Protein AF-A0A392U499-F1 (afdb_monomer)

Solvent-accessible surface area (backbone atoms only — not comparable to full-atom values): 4402 Å² total; per-residue (Å²): 132,85,81,82,62,90,44,77,62,53,33,46,54,42,13,64,73,72,75,44,69,28,65,87,40,57,63,44,51,81,71,36,67,70,54,30,51,52,45,53,48,47,57,37,63,46,57,55,91,95,41,74,20,58,50,37,52,77,72,67,70,58,75,75,48,75,70,29,57,77,66,76,89

Organism: NCBI:txid97028

Mean predicted aligned error: 5.12 Å

InterPro domains:
  IPR000726 Glycoside hydrolase, family 19, catalytic [PF00182] (7-73)
  IPR000726 Glycoside hydrolase, family 19, catalytic [PS00774] (35-45)
  IPR023346 Lysozyme-like domain superfamily [SSF53955] (8-71)

pLDDT: mean 90.37, std 13.92, range [46.31, 98.25]

Sequence (73 aa):
MLTLYHSNSNYGLAGKAINEDLSNNPDLLSTYPTVSFKSAIWFWMTPQGNKPSSHDVIVGKWTPTAIDIAAMR

Foldseek 3Di:
DPPPPPDLVLQVVLCVVVVHNCSVPVCCLVVPVVSVVSSVVCQQCDADDPRHRVVCVVVVNDDDDPVCVVVVD

Secondary structure (DSSP, 8-state):
-TTS--SHHHHHHHHHHHT--TTT-TTHHHH-HHHHHHHHHHHHH--BTTBPPHHHHHTT-----HHHHHTT-

Radius of gyration: 14.17 Å; Cα contacts (8 Å, |Δi|>4): 58; chains: 1; bounding box: 33×19×34 Å

Structure (mmCIF, N/CA/C/O backbone):
data_AF-A0A392U499-F1
#
_entry.id   AF-A0A392U499-F1
#
loop_
_atom_site.group_PDB
_atom_site.id
_atom_site.type_symbol
_atom_site.label_atom_id
_atom_site.label_alt_id
_atom_site.label_comp_id
_atom_site.label_asym_id
_atom_site.label_entity_id
_atom_site.label_seq_id
_atom_site.pdbx_PDB_ins_code
_atom_site.Cartn_x
_atom_site.Cartn_y
_atom_site.Cartn_z
_atom_site.occupancy
_atom_site.B_iso_or_equiv
_atom_site.auth_seq_id
_atom_site.auth_comp_id
_atom_site.auth_asym_id
_atom_site.auth_atom_id
_atom_site.pdbx_PDB_model_num
ATOM 1 N N . MET A 1 1 ? 2.970 -9.045 9.682 1.00 49.00 1 MET A N 1
ATOM 2 C CA . MET A 1 1 ? 2.145 -7.870 9.316 1.00 49.00 1 MET A CA 1
ATOM 3 C C . MET A 1 1 ? 2.587 -6.577 10.013 1.00 49.00 1 MET A C 1
ATOM 5 O O . MET A 1 1 ? 2.300 -5.516 9.487 1.00 49.00 1 MET A O 1
ATOM 9 N N . LEU A 1 2 ? 3.334 -6.631 11.130 1.00 46.31 2 LEU A N 1
ATOM 10 C CA . LEU A 1 2 ? 3.809 -5.428 11.839 1.00 46.31 2 LEU A CA 1
ATOM 11 C C . LEU A 1 2 ? 5.078 -4.754 11.268 1.00 46.31 2 LEU A C 1
ATOM 13 O O . LEU A 1 2 ? 5.504 -3.733 11.789 1.00 46.31 2 LEU A O 1
ATOM 17 N N . THR A 1 3 ? 5.697 -5.276 10.205 1.00 48.97 3 THR A N 1
ATOM 18 C CA . THR A 1 3 ? 6.973 -4.743 9.679 1.00 48.97 3 THR A CA 1
ATOM 19 C C . THR A 1 3 ? 6.822 -3.710 8.551 1.00 48.97 3 THR A C 1
ATOM 21 O O . THR A 1 3 ? 7.824 -3.203 8.058 1.00 48.97 3 THR A O 1
ATOM 24 N N . LEU A 1 4 ? 5.594 -3.354 8.146 1.00 53.34 4 LEU A N 1
ATOM 25 C CA . LEU A 1 4 ? 5.332 -2.418 7.034 1.00 53.34 4 LEU A CA 1
ATOM 26 C C . LEU A 1 4 ? 5.237 -0.932 7.447 1.00 53.34 4 LEU A C 1
AT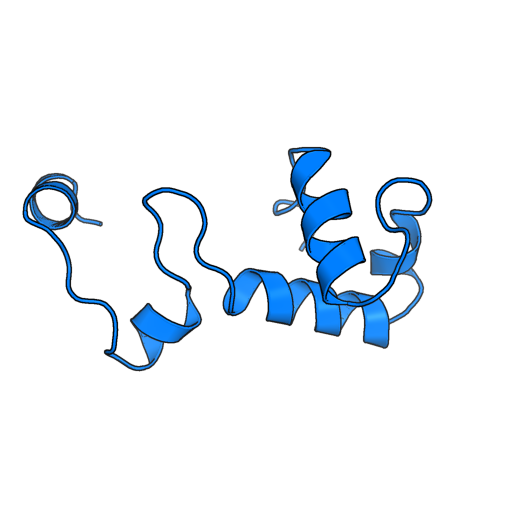OM 28 O O . LEU A 1 4 ? 5.146 -0.053 6.590 1.00 53.34 4 LEU A O 1
ATOM 32 N N . TYR A 1 5 ? 5.304 -0.627 8.745 1.00 52.75 5 TYR A N 1
ATOM 33 C CA . TYR A 1 5 ? 5.014 0.708 9.288 1.00 52.75 5 TYR A CA 1
ATOM 34 C C . TYR A 1 5 ? 6.194 1.362 10.023 1.00 52.75 5 TYR A C 1
ATOM 36 O O . TYR A 1 5 ? 6.013 2.078 11.002 1.00 52.75 5 TYR A O 1
ATOM 44 N N . HIS A 1 6 ? 7.424 1.161 9.547 1.00 52.03 6 HIS A N 1
ATOM 45 C CA . HIS A 1 6 ? 8.612 1.787 10.150 1.00 52.03 6 HIS A CA 1
ATOM 46 C C . HIS A 1 6 ? 8.733 3.309 9.913 1.00 52.03 6 HIS A C 1
ATOM 48 O O . HIS A 1 6 ? 9.708 3.915 10.347 1.00 52.03 6 HIS A O 1
ATOM 54 N N . SER A 1 7 ? 7.752 3.961 9.276 1.00 56.06 7 SER A N 1
ATOM 55 C CA . SER A 1 7 ? 7.684 5.423 9.214 1.00 56.06 7 SER A CA 1
ATOM 56 C C . SER A 1 7 ? 6.285 5.924 9.573 1.00 56.06 7 SER A C 1
ATOM 58 O O . SER A 1 7 ? 5.274 5.437 9.064 1.00 56.06 7 SER A O 1
ATOM 60 N N . ASN A 1 8 ? 6.231 6.959 10.413 1.00 62.12 8 ASN A N 1
ATOM 61 C CA . ASN A 1 8 ? 5.005 7.684 10.760 1.00 62.12 8 ASN A CA 1
ATOM 62 C C . ASN A 1 8 ? 4.270 8.228 9.504 1.00 62.12 8 ASN A C 1
ATOM 64 O O . ASN A 1 8 ? 3.072 8.491 9.519 1.00 62.12 8 ASN A O 1
ATOM 68 N N . SER A 1 9 ? 4.976 8.333 8.369 1.00 78.94 9 SER A N 1
ATOM 69 C CA . SER A 1 9 ? 4.410 8.738 7.079 1.00 78.94 9 SER A CA 1
ATOM 70 C C . SER A 1 9 ? 3.417 7.722 6.503 1.00 78.94 9 SER A C 1
ATOM 72 O O . SER A 1 9 ? 2.413 8.142 5.926 1.00 78.94 9 SER A O 1
ATOM 74 N N . ASN A 1 10 ? 3.636 6.412 6.677 1.00 86.62 10 ASN A N 1
ATOM 75 C CA . ASN A 1 10 ? 2.732 5.397 6.124 1.00 86.62 10 ASN A CA 1
ATOM 76 C C . ASN A 1 10 ? 1.360 5.412 6.801 1.00 86.62 10 ASN A C 1
ATOM 78 O O . ASN A 1 10 ? 0.357 5.233 6.117 1.00 86.62 10 ASN A O 1
ATOM 82 N N . TYR A 1 11 ? 1.300 5.670 8.110 1.00 91.75 11 TYR A N 1
ATOM 83 C CA . TYR A 1 11 ? 0.030 5.837 8.819 1.00 91.75 11 TYR A CA 1
ATOM 84 C C . TYR A 1 11 ? -0.761 7.020 8.253 1.00 91.75 11 TYR A C 1
ATOM 86 O O . TYR A 1 11 ? -1.921 6.854 7.887 1.00 91.75 11 TYR A O 1
ATOM 94 N N . GLY A 1 12 ? -0.119 8.177 8.064 1.00 92.62 12 GLY A N 1
ATOM 95 C CA . GLY A 1 12 ? -0.782 9.354 7.498 1.00 92.62 12 GLY A CA 1
ATOM 96 C C . GLY A 1 12 ? -1.260 9.158 6.055 1.00 92.62 12 GLY A C 1
ATOM 97 O O . GLY A 1 12 ? -2.389 9.520 5.722 1.00 92.62 12 GLY A O 1
ATOM 98 N N . LEU A 1 13 ? -0.430 8.563 5.190 1.00 94.62 13 LEU A N 1
ATOM 99 C CA . LEU A 1 13 ? -0.792 8.319 3.789 1.00 94.62 13 LEU A CA 1
ATOM 100 C C . LEU A 1 13 ? -1.899 7.265 3.656 1.00 94.62 13 LEU A C 1
ATOM 102 O O . LEU A 1 13 ? -2.873 7.499 2.938 1.00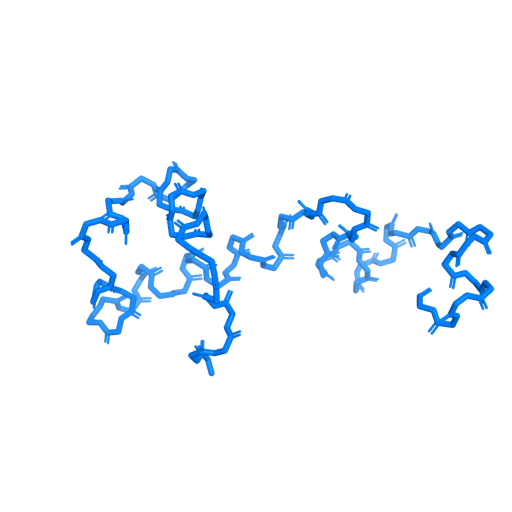 94.62 13 LEU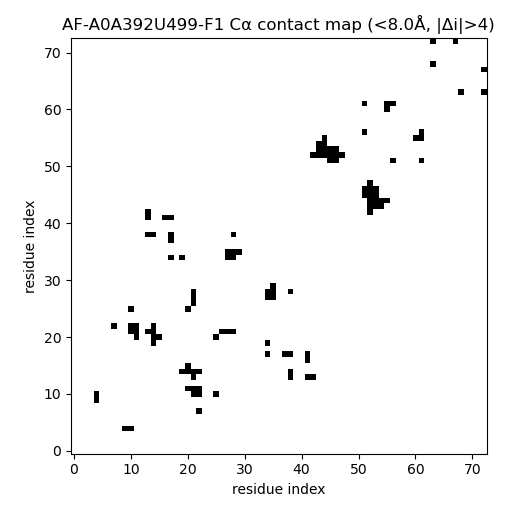 A O 1
ATOM 106 N N . ALA A 1 14 ? -1.774 6.141 4.369 1.00 95.19 14 ALA A N 1
ATOM 107 C CA . ALA A 1 14 ? -2.792 5.096 4.391 1.00 95.19 14 ALA A CA 1
ATOM 108 C C . ALA A 1 14 ? -4.102 5.631 4.964 1.00 95.19 14 ALA A C 1
ATOM 110 O O . ALA A 1 14 ? -5.147 5.483 4.339 1.00 95.19 14 ALA A O 1
ATOM 111 N N . GLY A 1 15 ? -4.031 6.305 6.114 1.00 95.81 15 GLY A N 1
ATOM 112 C CA . GLY A 1 15 ? -5.179 6.873 6.807 1.00 95.81 15 GLY A CA 1
ATOM 113 C C . GLY A 1 15 ? -5.954 7.847 5.930 1.00 95.81 15 GLY A C 1
ATOM 114 O O . GLY A 1 15 ? -7.161 7.696 5.752 1.00 95.81 15 GLY A O 1
ATOM 115 N N . LYS A 1 16 ? -5.255 8.764 5.249 1.00 96.50 16 LYS A N 1
ATOM 116 C CA . LYS A 1 16 ? -5.879 9.660 4.267 1.00 96.50 16 LYS A CA 1
ATOM 117 C C . LYS A 1 16 ? -6.564 8.896 3.130 1.00 96.50 16 LYS A C 1
ATOM 119 O O . LYS A 1 16 ? -7.651 9.282 2.714 1.00 96.50 16 LYS A O 1
ATOM 124 N N . ALA A 1 17 ? -5.942 7.835 2.615 1.00 97.06 17 ALA A N 1
ATOM 125 C CA . ALA A 1 17 ? -6.488 7.062 1.501 1.00 97.06 17 ALA A CA 1
ATOM 126 C C . ALA A 1 17 ? -7.727 6.238 1.882 1.00 97.06 17 ALA A C 1
ATOM 128 O O . ALA A 1 17 ? -8.603 6.036 1.043 1.00 97.06 17 ALA A O 1
ATOM 129 N N . ILE A 1 18 ? -7.809 5.768 3.130 1.00 96.88 18 ILE A N 1
ATOM 130 C CA . ILE A 1 18 ? -8.914 4.922 3.606 1.00 96.88 18 ILE A CA 1
ATOM 131 C C . ILE A 1 18 ? -9.929 5.672 4.483 1.00 96.88 18 ILE A C 1
ATOM 133 O O . ILE A 1 18 ? -10.893 5.055 4.936 1.00 96.88 18 ILE A O 1
ATOM 137 N N . ASN A 1 19 ? -9.730 6.984 4.657 1.00 97.12 19 ASN A N 1
ATOM 138 C CA . ASN A 1 19 ? -10.512 7.896 5.493 1.00 97.12 19 ASN A CA 1
ATOM 139 C C . ASN A 1 19 ? -10.536 7.510 6.987 1.00 97.12 19 ASN A C 1
ATOM 141 O O . ASN A 1 19 ? -11.597 7.450 7.599 1.00 97.12 19 ASN A O 1
ATOM 145 N N . GLU A 1 20 ? -9.356 7.255 7.555 1.00 97.12 20 GLU A N 1
ATOM 146 C CA . GLU A 1 20 ? -9.132 6.909 8.967 1.00 97.12 20 GLU A CA 1
ATOM 147 C C . GLU A 1 20 ? -7.961 7.728 9.540 1.00 97.12 20 GLU A C 1
ATOM 149 O O . GLU A 1 20 ? -6.948 7.920 8.865 1.00 97.12 20 GLU A O 1
ATOM 154 N N . ASP A 1 21 ? -8.039 8.181 10.795 1.00 95.69 21 ASP A N 1
ATOM 155 C CA . ASP A 1 21 ? -6.920 8.878 11.458 1.00 95.69 21 ASP A CA 1
ATOM 156 C C . ASP A 1 21 ? -5.931 7.885 12.080 1.00 95.69 21 ASP A C 1
ATOM 158 O O . ASP A 1 21 ? -5.833 7.713 13.297 1.00 95.69 21 ASP A O 1
ATOM 162 N N . LEU A 1 22 ? -5.191 7.211 11.207 1.00 94.94 22 LEU A N 1
ATOM 163 C CA . LEU A 1 22 ? -4.210 6.203 11.587 1.00 94.94 22 LEU A CA 1
ATOM 164 C C . LEU A 1 22 ? -2.941 6.790 12.231 1.00 94.94 22 LEU A C 1
ATOM 166 O O . LEU A 1 22 ? -2.216 6.053 12.893 1.00 94.94 22 LEU A O 1
ATOM 170 N N . SER A 1 23 ? -2.663 8.086 12.053 1.00 93.00 23 SER A N 1
ATOM 171 C CA . SER A 1 23 ? -1.490 8.741 12.652 1.00 93.00 23 SER A CA 1
ATOM 172 C C . SER A 1 23 ? -1.631 8.886 14.164 1.00 93.00 23 SER A C 1
ATOM 174 O O . SER A 1 23 ? -0.666 8.665 14.891 1.00 93.00 23 SER A O 1
ATOM 176 N N . ASN A 1 24 ? -2.829 9.242 14.636 1.00 94.94 24 ASN A N 1
ATOM 177 C CA . ASN A 1 24 ? -3.107 9.352 16.068 1.00 94.94 24 ASN A CA 1
ATOM 178 C C . ASN A 1 24 ? -3.694 8.062 16.659 1.00 94.94 24 ASN A C 1
ATOM 180 O O . ASN A 1 24 ? -3.613 7.862 17.868 1.00 94.94 24 ASN A O 1
ATOM 184 N N . ASN A 1 25 ? -4.261 7.180 15.826 1.00 95.06 25 ASN A N 1
ATOM 185 C CA . ASN A 1 25 ? -4.938 5.954 16.261 1.00 95.06 25 ASN A CA 1
ATOM 186 C C . ASN A 1 25 ? -4.395 4.709 15.522 1.00 95.06 25 ASN A C 1
ATOM 188 O O . ASN A 1 25 ? -5.139 4.039 14.797 1.00 95.06 25 ASN A O 1
ATOM 192 N N . PRO A 1 26 ? -3.104 4.359 15.672 1.00 93.75 26 PRO A N 1
ATOM 193 C CA . PRO A 1 26 ? -2.511 3.221 14.964 1.00 93.75 26 PRO A CA 1
ATOM 194 C C . PRO A 1 26 ? -3.141 1.872 15.353 1.00 93.75 26 PRO A C 1
ATOM 196 O O . PRO A 1 26 ? -3.206 0.962 14.524 1.00 93.75 26 PRO A O 1
ATOM 199 N N . ASP A 1 27 ? -3.680 1.755 16.572 1.00 96.12 27 ASP A N 1
ATOM 200 C CA . ASP A 1 27 ? -4.337 0.542 17.082 1.00 96.12 27 ASP A CA 1
ATOM 201 C C . ASP A 1 27 ? -5.606 0.158 16.308 1.00 96.12 27 ASP A C 1
ATOM 203 O O . ASP A 1 27 ? -6.083 -0.978 16.395 1.00 96.12 27 ASP A O 1
ATOM 207 N N . LEU A 1 28 ? -6.143 1.062 15.481 1.00 96.06 28 LEU A N 1
ATOM 208 C CA . LEU A 1 28 ? -7.241 0.725 14.579 1.00 96.06 28 LEU A CA 1
ATOM 209 C C . LEU A 1 28 ? -6.855 -0.408 13.613 1.00 96.06 28 LEU A C 1
ATOM 211 O O . LEU A 1 28 ? -7.706 -1.229 13.270 1.00 96.06 28 LEU A O 1
ATOM 215 N N . LEU A 1 29 ? -5.575 -0.508 13.230 1.00 95.44 29 LEU A N 1
ATOM 216 C CA . LEU A 1 29 ? -5.057 -1.560 12.346 1.00 95.44 29 LEU A CA 1
ATOM 217 C C . LEU A 1 29 ? -5.115 -2.966 12.955 1.00 95.4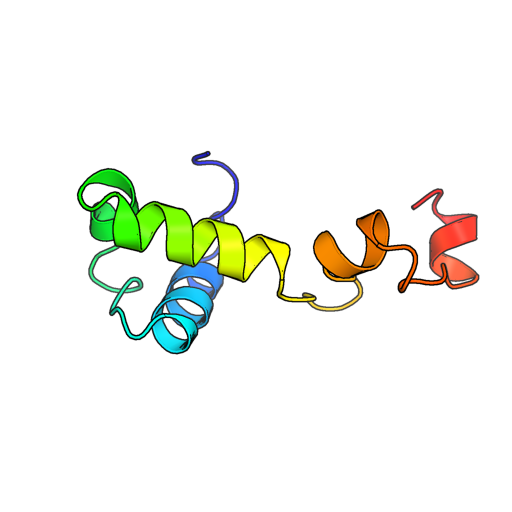4 29 LEU A C 1
ATOM 219 O O . LEU A 1 29 ? -5.206 -3.945 12.211 1.00 95.44 29 LEU A O 1
ATOM 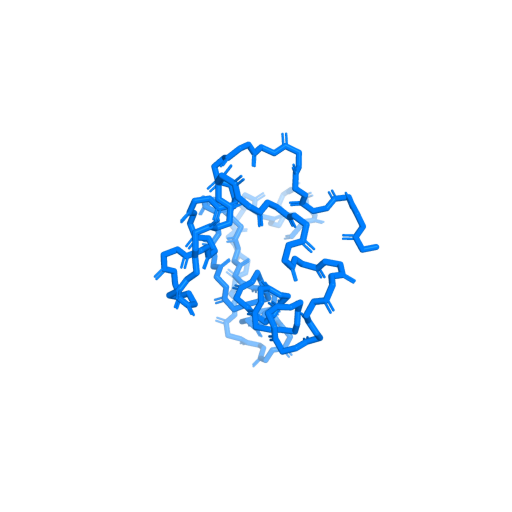223 N N . SER A 1 30 ? -5.011 -3.075 14.279 1.00 95.69 30 SER A N 1
ATOM 224 C CA . SER A 1 30 ? -5.026 -4.348 15.011 1.00 95.69 30 SER A CA 1
ATOM 225 C C . SER A 1 30 ? -6.393 -4.663 15.618 1.00 95.69 30 SER A C 1
ATOM 227 O O . SER A 1 30 ? -6.677 -5.825 15.898 1.00 95.69 30 SER A O 1
ATOM 229 N N . THR A 1 31 ? -7.247 -3.651 15.781 1.00 97.44 31 THR A N 1
ATOM 230 C CA . THR A 1 31 ? -8.559 -3.788 16.428 1.00 97.44 31 THR A CA 1
ATOM 231 C C . THR A 1 31 ? -9.697 -3.948 15.422 1.00 97.44 31 THR A C 1
ATOM 233 O O . THR A 1 31 ? -10.622 -4.726 15.655 1.00 97.44 31 THR A O 1
ATOM 236 N N . TYR A 1 32 ? -9.641 -3.243 14.286 1.00 97.56 32 TYR A N 1
ATOM 237 C CA . TYR A 1 32 ? -10.719 -3.243 13.299 1.00 97.56 32 TYR A CA 1
ATOM 238 C C . TYR A 1 32 ? -10.291 -3.977 12.023 1.00 97.56 32 TYR A C 1
ATOM 240 O O . TYR A 1 32 ? -9.472 -3.463 11.254 1.00 97.56 32 TYR A O 1
ATOM 248 N N . PRO A 1 33 ? -10.870 -5.155 11.726 1.00 97.50 33 PRO A N 1
ATOM 249 C CA . PRO A 1 33 ? -10.424 -5.981 10.604 1.00 97.50 33 PRO A CA 1
ATOM 250 C C . PRO A 1 33 ? -10.595 -5.270 9.258 1.00 97.50 33 PRO A C 1
ATOM 252 O O . PRO A 1 33 ? -9.717 -5.347 8.403 1.00 97.50 33 PRO A O 1
ATOM 255 N N . THR A 1 34 ? -11.676 -4.507 9.075 1.00 98.00 34 THR A N 1
ATOM 256 C CA . THR A 1 34 ? -11.898 -3.728 7.849 1.00 98.00 34 THR A CA 1
ATOM 257 C C . THR A 1 34 ? -10.808 -2.679 7.630 1.00 98.00 34 THR A C 1
ATOM 259 O O . THR A 1 34 ? -10.332 -2.526 6.508 1.00 98.00 34 THR A O 1
ATOM 262 N N . VAL A 1 35 ? -10.386 -1.977 8.685 1.00 97.44 35 VAL A N 1
ATOM 263 C CA . VAL A 1 35 ? -9.308 -0.977 8.616 1.00 97.44 35 VAL A CA 1
ATOM 264 C C . VAL A 1 35 ? -7.979 -1.662 8.292 1.00 97.44 35 VAL A C 1
ATOM 266 O O . VAL A 1 35 ? -7.251 -1.204 7.412 1.00 97.44 35 VAL A O 1
ATOM 269 N N . SER A 1 36 ? -7.719 -2.813 8.919 1.00 97.25 36 SER A N 1
ATOM 270 C CA . SER A 1 36 ? -6.545 -3.657 8.664 1.00 97.25 36 SER A CA 1
ATOM 271 C C . SER A 1 36 ? -6.433 -4.096 7.199 1.00 97.25 36 SER A C 1
ATOM 273 O O . SER A 1 36 ? -5.396 -3.927 6.558 1.00 97.25 36 SER A O 1
ATOM 275 N N . PHE A 1 37 ? -7.519 -4.616 6.619 1.00 98.00 37 PHE A N 1
ATOM 276 C CA . PHE A 1 37 ? -7.508 -5.050 5.221 1.00 98.00 37 PHE A CA 1
ATOM 277 C C . PHE A 1 37 ? -7.452 -3.877 4.245 1.00 98.00 37 PHE A C 1
ATOM 279 O O . PHE A 1 37 ? -6.719 -3.947 3.259 1.00 98.00 37 PHE A O 1
ATOM 286 N N . LYS A 1 38 ? -8.170 -2.780 4.515 1.00 97.88 38 LYS A N 1
ATOM 287 C CA . LYS A 1 38 ? -8.095 -1.571 3.683 1.00 97.88 38 LYS A CA 1
ATOM 288 C C . LYS A 1 38 ? -6.672 -1.020 3.627 1.00 97.88 38 LYS A C 1
ATOM 290 O O . LYS A 1 38 ? -6.212 -0.657 2.547 1.00 97.88 38 LYS A O 1
ATOM 295 N N . SER A 1 39 ? -5.962 -0.982 4.753 1.00 96.38 39 SER A N 1
ATOM 296 C CA . SER A 1 39 ? -4.590 -0.475 4.793 1.00 96.38 39 SER A CA 1
ATOM 297 C C . SER A 1 39 ? -3.601 -1.408 4.082 1.00 96.38 39 SER A C 1
ATOM 299 O O . SER A 1 39 ? -2.728 -0.934 3.352 1.00 96.38 39 SER A O 1
ATOM 301 N N . ALA A 1 40 ? -3.774 -2.727 4.211 1.00 96.75 40 ALA A N 1
ATOM 302 C CA . ALA A 1 40 ? -2.970 -3.714 3.494 1.00 96.75 40 ALA A CA 1
ATOM 303 C C . ALA A 1 40 ? -3.173 -3.622 1.974 1.00 96.75 40 ALA A C 1
ATOM 305 O O . ALA A 1 40 ? -2.202 -3.617 1.217 1.00 96.75 40 ALA A O 1
ATOM 306 N N . ILE A 1 41 ? -4.425 -3.491 1.526 1.00 97.94 41 ILE A N 1
ATOM 307 C CA . ILE A 1 41 ? -4.753 -3.295 0.110 1.00 97.94 41 ILE A CA 1
ATOM 308 C C . ILE A 1 41 ? -4.192 -1.960 -0.380 1.00 97.94 41 ILE A C 1
ATOM 310 O O . ILE A 1 41 ? -3.579 -1.920 -1.441 1.00 97.94 41 ILE A O 1
ATOM 314 N N . TRP A 1 42 ? -4.329 -0.878 0.390 1.00 97.31 42 TRP A N 1
ATOM 315 C CA . TRP A 1 42 ? -3.718 0.405 0.041 1.00 97.31 42 TRP A CA 1
ATOM 316 C C . TRP A 1 42 ? -2.212 0.259 -0.200 1.00 97.31 42 TRP A C 1
ATOM 318 O O . TRP A 1 42 ? -1.718 0.708 -1.234 1.00 97.31 42 TRP A O 1
ATOM 328 N N . PHE A 1 43 ? -1.493 -0.421 0.696 1.00 96.19 43 PHE A N 1
ATOM 329 C CA . PHE A 1 43 ? -0.061 -0.659 0.528 1.00 96.19 43 PHE A CA 1
ATOM 330 C C . PHE A 1 43 ? 0.234 -1.475 -0.740 1.00 96.19 43 PHE A C 1
ATOM 332 O O . PHE A 1 43 ? 1.137 -1.135 -1.500 1.00 96.19 43 PHE A O 1
ATOM 339 N N . TRP A 1 44 ? -0.562 -2.514 -1.007 1.00 97.69 44 TRP A N 1
ATOM 340 C CA . TRP A 1 44 ? -0.421 -3.364 -2.194 1.00 97.69 44 TRP A CA 1
ATOM 341 C C . TRP A 1 44 ? -0.629 -2.607 -3.515 1.00 97.69 44 TRP A C 1
ATOM 343 O O . TRP A 1 44 ? 0.039 -2.890 -4.514 1.00 97.69 44 TRP A O 1
ATOM 353 N N . MET A 1 45 ? -1.544 -1.636 -3.511 1.00 98.00 45 MET A N 1
ATOM 354 C CA . MET A 1 45 ? -1.966 -0.880 -4.692 1.00 98.00 45 MET A CA 1
ATOM 355 C C . MET A 1 45 ? -1.171 0.411 -4.924 1.00 98.00 45 MET A C 1
ATOM 357 O O . MET A 1 45 ? -1.271 0.982 -6.006 1.00 98.00 45 MET A O 1
ATOM 361 N N . THR A 1 46 ? -0.399 0.893 -3.947 1.00 96.44 46 THR A N 1
ATOM 362 C CA . THR A 1 46 ? 0.204 2.237 -3.996 1.00 96.44 46 THR A CA 1
ATOM 363 C C . THR A 1 46 ? 1.707 2.173 -4.291 1.00 96.44 46 THR A C 1
ATOM 365 O O . THR A 1 46 ? 2.467 1.723 -3.432 1.00 96.44 46 THR A O 1
ATOM 368 N N . PRO A 1 47 ? 2.177 2.655 -5.460 1.00 95.12 47 PRO A N 1
ATOM 369 C CA . PRO A 1 47 ? 3.605 2.844 -5.717 1.00 95.12 47 PRO A CA 1
ATOM 370 C C . PRO A 1 47 ? 4.224 3.827 -4.714 1.00 95.12 47 PRO A C 1
ATOM 372 O O . PRO A 1 47 ? 3.590 4.812 -4.331 1.00 95.12 47 PRO A O 1
ATOM 375 N N . GLN A 1 48 ? 5.473 3.597 -4.309 1.00 92.56 48 GLN A N 1
ATOM 376 C CA . GLN A 1 48 ? 6.185 4.476 -3.374 1.00 92.56 48 GLN A CA 1
ATOM 377 C C . GLN A 1 48 ? 7.593 4.787 -3.885 1.00 92.56 48 GLN A C 1
ATOM 379 O O . GLN A 1 48 ? 8.466 3.918 -3.927 1.0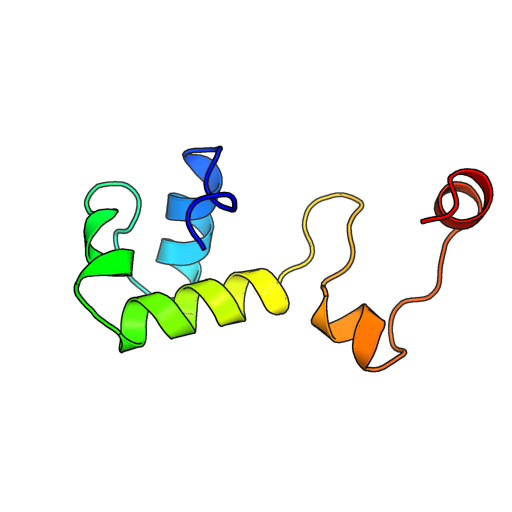0 92.56 48 GLN A O 1
ATOM 384 N N . GLY A 1 49 ? 7.834 6.050 -4.248 1.00 90.44 49 GLY A N 1
ATOM 385 C CA . GLY A 1 49 ? 9.115 6.487 -4.804 1.00 90.44 49 GLY A CA 1
ATOM 386 C C . GLY A 1 49 ? 9.44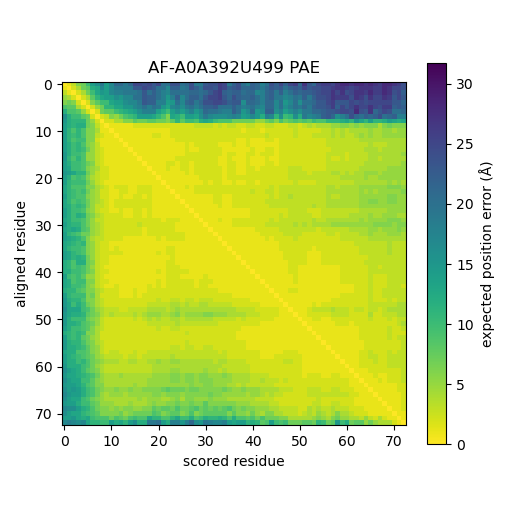7 5.753 -6.104 1.00 90.44 49 GLY A C 1
ATOM 387 O O . GLY A 1 49 ? 8.653 5.748 -7.039 1.00 90.44 49 GLY A O 1
ATOM 388 N N . ASN A 1 50 ? 10.617 5.118 -6.155 1.00 90.69 50 ASN A N 1
ATOM 389 C CA . ASN A 1 50 ? 11.062 4.309 -7.292 1.00 90.69 50 ASN A CA 1
ATOM 390 C C . ASN A 1 50 ? 10.535 2.861 -7.271 1.00 90.69 50 ASN A C 1
ATOM 392 O O . ASN A 1 50 ? 10.942 2.062 -8.112 1.00 90.69 50 ASN A O 1
ATOM 396 N N . LYS A 1 51 ? 9.673 2.501 -6.311 1.00 91.69 51 LYS A N 1
ATOM 397 C CA . LYS A 1 51 ? 9.078 1.164 -6.223 1.00 91.69 51 LYS A CA 1
ATOM 398 C C . LYS A 1 51 ? 7.700 1.161 -6.894 1.00 91.69 51 LYS A C 1
ATOM 400 O O . LYS A 1 51 ? 6.860 1.982 -6.507 1.00 91.69 51 LYS A O 1
ATOM 405 N N . PRO A 1 52 ? 7.435 0.247 -7.847 1.00 96.12 52 PRO A N 1
ATOM 406 C CA . PRO A 1 52 ? 6.089 0.068 -8.386 1.00 96.12 52 PRO A CA 1
ATOM 407 C C . PRO A 1 52 ? 5.133 -0.449 -7.304 1.00 96.12 52 PRO A C 1
ATOM 409 O O . PRO A 1 52 ? 5.562 -0.908 -6.242 1.00 96.12 52 PRO A O 1
ATOM 412 N N . SER A 1 53 ? 3.827 -0.410 -7.578 1.00 97.44 53 SER A N 1
ATOM 413 C CA . SER A 1 53 ? 2.873 -1.139 -6.740 1.00 97.44 53 SER A CA 1
ATOM 414 C C . SER A 1 53 ? 3.102 -2.646 -6.893 1.00 97.44 53 SER A C 1
ATOM 416 O O . SER A 1 53 ? 3.442 -3.129 -7.975 1.00 97.44 53 SER A O 1
ATOM 418 N N . SER A 1 54 ? 2.893 -3.413 -5.821 1.00 97.88 54 SER A N 1
ATOM 419 C CA . SER A 1 54 ? 2.969 -4.881 -5.908 1.00 97.88 54 SER A CA 1
ATOM 420 C C . SER A 1 54 ? 1.902 -5.434 -6.855 1.00 97.88 54 SER A C 1
ATOM 422 O O . SER A 1 54 ? 2.142 -6.406 -7.571 1.00 97.88 54 SER A O 1
ATOM 424 N N . HIS A 1 55 ? 0.747 -4.768 -6.909 1.00 98.25 55 HIS A N 1
ATOM 425 C CA . HIS A 1 55 ? -0.299 -5.061 -7.874 1.00 98.25 55 HIS A CA 1
ATOM 426 C C . HIS A 1 55 ? 0.200 -4.982 -9.323 1.00 98.25 55 HIS A C 1
ATOM 428 O O . HIS A 1 55 ? 0.037 -5.942 -10.070 1.00 98.25 55 HIS A O 1
ATOM 434 N N . ASP A 1 56 ? 0.834 -3.881 -9.730 1.00 98.25 56 ASP A N 1
ATOM 435 C CA . ASP A 1 56 ? 1.271 -3.712 -11.122 1.00 98.25 56 ASP A CA 1
ATOM 436 C C . ASP A 1 56 ? 2.359 -4.710 -11.519 1.00 98.25 56 ASP A C 1
ATOM 438 O O . ASP A 1 56 ? 2.401 -5.131 -12.675 1.00 98.25 56 ASP A O 1
ATOM 442 N N . VAL A 1 57 ? 3.195 -5.137 -10.569 1.00 97.44 57 VAL A N 1
ATOM 443 C CA . VAL A 1 57 ? 4.160 -6.220 -10.789 1.00 97.44 57 VAL A CA 1
ATOM 444 C C . VAL A 1 57 ? 3.436 -7.537 -11.076 1.00 97.44 57 VAL A C 1
ATOM 446 O O . VAL A 1 57 ? 3.689 -8.157 -12.107 1.00 97.44 57 VAL A O 1
ATOM 449 N N . ILE A 1 58 ? 2.507 -7.962 -10.211 1.00 97.94 58 ILE A N 1
ATOM 450 C CA . ILE A 1 58 ? 1.881 -9.289 -10.341 1.00 97.94 58 ILE A CA 1
ATOM 451 C C . ILE A 1 58 ? 0.926 -9.388 -11.539 1.00 97.94 58 ILE A C 1
ATOM 453 O O . ILE A 1 58 ? 0.7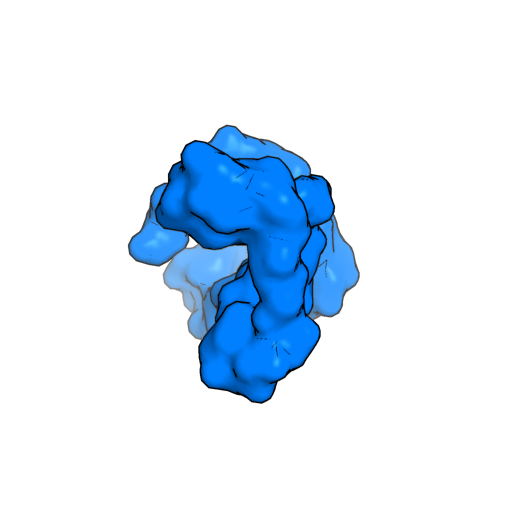68 -10.468 -12.101 1.00 97.94 58 ILE A O 1
ATOM 457 N N . VAL A 1 59 ? 0.316 -8.274 -11.966 1.00 98.06 59 VAL A N 1
ATOM 458 C CA . VAL A 1 59 ? -0.542 -8.243 -13.165 1.00 98.06 59 VAL A CA 1
ATOM 459 C C . VAL A 1 59 ? 0.224 -7.943 -14.462 1.00 98.06 59 VAL A C 1
ATOM 461 O O . VAL A 1 59 ? -0.402 -7.725 -15.498 1.00 98.06 59 VAL A O 1
ATOM 464 N N . GLY A 1 60 ? 1.561 -7.898 -14.420 1.00 97.06 60 GLY A N 1
ATOM 465 C CA . GLY A 1 60 ? 2.412 -7.699 -15.599 1.00 97.06 60 GLY A CA 1
ATOM 466 C C . GLY A 1 60 ? 2.346 -6.296 -16.214 1.00 97.06 60 GLY A C 1
ATOM 467 O O . GLY A 1 60 ? 2.652 -6.127 -17.391 1.00 97.06 60 GLY A O 1
ATOM 468 N N . LYS A 1 61 ? 1.924 -5.286 -15.445 1.00 97.69 61 LYS A N 1
ATOM 469 C CA . LYS A 1 61 ? 1.852 -3.882 -15.888 1.00 97.69 61 LYS A CA 1
ATOM 470 C C . LYS A 1 61 ? 3.150 -3.115 -15.661 1.00 97.69 61 LYS A C 1
ATOM 472 O O . LYS A 1 61 ? 3.392 -2.119 -16.338 1.00 97.69 61 LYS A O 1
ATOM 477 N N . TRP A 1 62 ? 3.971 -3.543 -14.708 1.00 97.00 62 TRP A N 1
ATOM 478 C CA . TRP A 1 62 ? 5.270 -2.929 -14.470 1.00 97.00 62 TRP A CA 1
ATOM 479 C C . TRP A 1 62 ? 6.334 -3.493 -15.420 1.00 97.00 62 TRP A C 1
ATOM 481 O O . TRP A 1 62 ? 6.449 -4.703 -15.593 1.00 97.00 62 TRP A O 1
ATOM 491 N N . THR A 1 63 ? 7.125 -2.601 -16.019 1.00 96.19 63 THR A N 1
ATOM 492 C CA . THR A 1 63 ? 8.300 -2.949 -16.830 1.00 96.19 63 THR A CA 1
ATOM 493 C C . THR A 1 63 ? 9.563 -2.462 -16.110 1.00 96.19 63 THR A C 1
ATOM 495 O O . THR A 1 63 ? 9.646 -1.260 -15.835 1.00 96.19 63 THR A O 1
ATOM 498 N N . PRO A 1 64 ? 10.541 -3.343 -15.816 1.00 95.19 64 PRO A N 1
ATOM 499 C CA . PRO A 1 64 ? 11.797 -2.949 -15.185 1.00 95.19 64 PRO A CA 1
ATOM 500 C C . PRO A 1 64 ? 12.578 -1.937 -16.030 1.00 95.19 64 PRO A C 1
ATOM 502 O O . PRO A 1 64 ? 12.755 -2.104 -17.238 1.00 95.19 64 PRO A O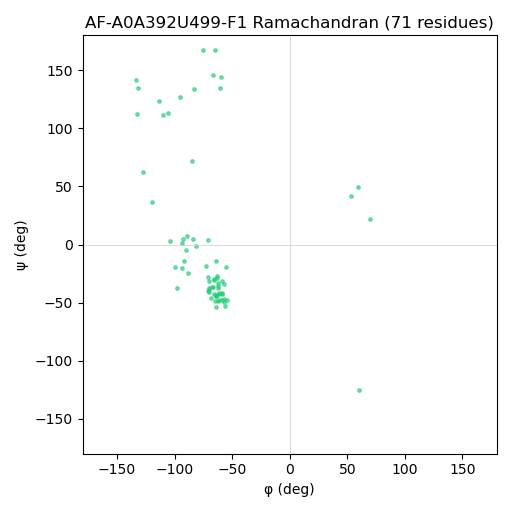 1
ATOM 505 N N . THR A 1 65 ? 13.090 -0.892 -15.391 1.00 94.69 65 THR A N 1
ATOM 506 C CA . THR A 1 65 ? 14.058 0.041 -15.977 1.00 94.69 65 THR A CA 1
ATOM 507 C C . THR A 1 65 ? 15.453 -0.586 -16.041 1.00 94.69 65 THR A C 1
ATOM 509 O O . THR A 1 65 ? 15.744 -1.576 -15.373 1.00 94.69 65 THR A O 1
ATOM 512 N N . ALA A 1 66 ? 16.377 0.033 -16.782 1.00 96.44 66 ALA A N 1
ATOM 513 C CA . ALA A 1 66 ? 17.774 -0.410 -16.809 1.00 96.44 66 ALA A CA 1
ATOM 514 C C . ALA A 1 66 ? 18.426 -0.432 -15.409 1.00 96.44 66 ALA A C 1
ATOM 516 O O . ALA A 1 66 ? 19.233 -1.313 -15.123 1.00 96.44 66 ALA A O 1
ATOM 517 N N . ILE A 1 67 ? 18.051 0.503 -14.524 1.00 94.81 67 ILE A N 1
ATOM 518 C CA . ILE A 1 67 ? 18.530 0.544 -13.132 1.00 94.81 67 ILE A CA 1
ATOM 519 C C . ILE A 1 67 ? 17.936 -0.617 -12.325 1.00 94.81 67 ILE A C 1
ATOM 521 O O . ILE A 1 67 ? 18.617 -1.171 -11.466 1.00 94.81 67 ILE A O 1
ATOM 525 N N . ASP A 1 68 ? 16.677 -0.979 -12.579 1.00 93.94 68 ASP A N 1
ATOM 526 C CA . ASP A 1 68 ? 16.016 -2.113 -11.924 1.00 93.94 68 ASP A CA 1
ATOM 527 C C . ASP A 1 68 ? 16.710 -3.428 -12.324 1.00 93.94 68 ASP A C 1
ATOM 529 O O . ASP A 1 68 ? 17.186 -4.167 -11.463 1.00 93.94 68 ASP A O 1
ATOM 533 N N . ILE A 1 69 ? 16.931 -3.627 -13.629 1.00 95.12 69 ILE A N 1
ATOM 534 C CA . ILE A 1 69 ? 17.641 -4.792 -14.182 1.00 95.12 69 ILE A CA 1
ATOM 535 C C . ILE A 1 69 ? 19.065 -4.895 -13.620 1.00 95.12 69 ILE A C 1
ATOM 537 O O . ILE A 1 69 ? 19.472 -5.961 -13.161 1.00 95.12 69 ILE A O 1
ATOM 541 N N . ALA A 1 70 ? 19.822 -3.792 -13.614 1.00 96.25 70 ALA A N 1
ATOM 542 C CA . ALA A 1 70 ? 21.188 -3.767 -13.087 1.00 96.25 70 ALA A CA 1
ATOM 543 C C . ALA A 1 70 ? 21.256 -4.083 -11.583 1.00 96.25 70 ALA A C 1
ATOM 545 O O . ALA A 1 70 ? 22.253 -4.627 -11.111 1.00 96.25 70 ALA A O 1
ATOM 546 N N . ALA A 1 71 ? 20.199 -3.759 -10.836 1.00 92.44 71 ALA A N 1
ATOM 547 C CA . ALA A 1 71 ? 20.076 -4.042 -9.411 1.00 92.44 71 ALA A CA 1
ATOM 548 C C . ALA A 1 71 ? 19.374 -5.381 -9.105 1.00 92.44 71 ALA A C 1
ATOM 550 O O . ALA A 1 71 ? 19.147 -5.670 -7.931 1.00 92.44 71 ALA A O 1
ATOM 551 N N . MET A 1 72 ? 19.038 -6.184 -10.125 1.00 85.00 72 MET A N 1
ATOM 552 C CA . MET A 1 72 ? 18.288 -7.445 -10.004 1.00 85.00 72 MET A CA 1
ATOM 553 C C . MET A 1 72 ? 16.963 -7.294 -9.238 1.00 85.00 72 MET A C 1
ATOM 555 O O . MET A 1 72 ? 16.621 -8.131 -8.399 1.00 85.00 72 MET A O 1
ATOM 559 N N . ARG A 1 73 ? 16.237 -6.207 -9.502 1.00 74.19 73 ARG A N 1
ATOM 560 C CA . ARG A 1 73 ? 14.963 -5.880 -8.854 1.00 74.19 73 ARG A CA 1
ATOM 561 C C . ARG A 1 73 ? 13.868 -5.577 -9.857 1.00 74.19 73 ARG A C 1
ATOM 563 O O . ARG A 1 73 ? 14.198 -5.226 -11.011 1.00 74.19 73 ARG A O 1
#

Nearest PDB structures (foldseek):
  3iwr-assembly1_A  TM=9.716E-01  e=8.414E-07  Oryza sativa Japonica Group
  7v92-assembly2_C  TM=9.671E-01  e=1.462E-06  Ficus microcarpa
  3w3e-assembly2_B  TM=9.663E-01  e=1.869E-06  Vigna unguiculata
  3cql-assembly2_B  TM=9.908E-01  e=3.904E-06  Carica papaya
  6lnr-assembly1_A  TM=9.799E-01  e=4.990E-06  Simarouba glauca